Protein AF-A0A7R9BAQ5-F1 (afdb_monomer_lite)

InterPro domains:
  IPR008429 Cleft lip and palate transmembrane 1 [PF05602] (7-119)

pLDDT: mean 72.92, std 12.41, range [42.47, 89.5]

Organism: Timema shepardi (NCBI:txid629360)

Secondary structure (DSSP, 8-state):
--------------GGGTTTPPPEEEEEEESS--SS--HHHHHS-TTEEEEEEE-EEEEPPPP----TT-----------TT---PPEEEE-S--------S-----GGGS-HHHHTTT-

Sequence (120 aa):
MFVFVSRNLDLALPVQTRQNGSLYLHLFLQSRRLPRWKFWELLHEPTTSYLRTRLTQFQVPLEPTFQLLGKETDDKVKSKGRHLTLPVTHIKSRLTFNVMTEDVELPQYHLPPELVRLIT

Foldseek 3Di:
DDDDDDDDDDDDDDPVCPAPHFDKDKDKDAPDDDPDDDPVRSVPDLRIDIDIDTFKDWDQPDDPPPPPVPDDDDDDDPDPPDPDSGTDIDGHNDDDDDDDPDDDDDPPVPDDPVCNVVND

Structure (mmCIF, N/CA/C/O backbone):
data_AF-A0A7R9BAQ5-F1
#
_entry.id   AF-A0A7R9BAQ5-F1
#
loop_
_atom_site.group_PDB
_atom_site.id
_atom_site.type_symbol
_atom_site.label_atom_id
_atom_site.label_alt_id
_atom_site.label_comp_id
_atom_site.label_asym_id
_atom_site.label_entity_id
_atom_site.label_seq_id
_atom_site.pdbx_PDB_ins_code
_atom_site.Cartn_x
_atom_site.Cartn_y
_atom_site.Cartn_z
_atom_site.occupancy
_atom_site.B_iso_or_equiv
_atom_site.auth_seq_id
_atom_site.auth_comp_id
_atom_site.auth_asym_id
_atom_site.auth_atom_id
_atom_site.pdbx_PDB_model_num
ATOM 1 N N . MET A 1 1 ? -4.626 0.688 -24.824 1.00 52.78 1 MET A N 1
ATOM 2 C CA . MET A 1 1 ? -5.972 0.137 -24.520 1.00 52.78 1 MET A CA 1
ATOM 3 C C . MET A 1 1 ? -6.040 -0.109 -23.017 1.00 52.78 1 MET A C 1
ATOM 5 O O . MET A 1 1 ? -5.128 -0.740 -22.508 1.00 52.78 1 MET A O 1
ATOM 9 N N . PHE A 1 2 ? -7.036 0.417 -22.293 1.00 57.50 2 PHE A N 1
ATOM 10 C CA . PHE A 1 2 ? -7.130 0.228 -20.835 1.00 57.50 2 PHE A CA 1
ATOM 11 C C . PHE A 1 2 ? -7.935 -1.031 -20.507 1.00 57.50 2 PHE A C 1
ATOM 13 O O . PHE A 1 2 ? -9.067 -1.177 -20.967 1.00 57.50 2 PHE A O 1
ATOM 20 N N . VAL A 1 3 ? -7.355 -1.936 -19.718 1.00 67.44 3 VAL A N 1
ATOM 21 C CA . VAL A 1 3 ? -8.018 -3.164 -19.262 1.00 67.44 3 VAL A CA 1
ATOM 22 C C . VAL A 1 3 ? -8.415 -2.991 -17.800 1.00 67.44 3 VAL A C 1
ATOM 24 O O . VAL A 1 3 ? -7.567 -2.740 -16.947 1.00 67.44 3 VAL A O 1
ATOM 27 N N . PHE A 1 4 ? -9.706 -3.137 -17.504 1.00 70.81 4 PHE A N 1
ATOM 28 C CA . PHE A 1 4 ? -10.228 -3.081 -16.139 1.00 70.81 4 PHE A CA 1
ATOM 29 C C . PHE A 1 4 ? -10.371 -4.497 -15.582 1.00 70.81 4 PHE A C 1
ATOM 31 O O . PHE A 1 4 ? -11.123 -5.309 -16.119 1.00 70.81 4 PHE A O 1
ATOM 38 N N . VAL A 1 5 ? -9.662 -4.790 -14.492 1.00 75.69 5 VAL A N 1
ATOM 39 C CA . VAL A 1 5 ? -9.736 -6.082 -13.797 1.00 75.69 5 VAL A CA 1
ATOM 40 C C . VAL A 1 5 ? -10.189 -5.848 -12.361 1.00 75.69 5 VAL A C 1
ATOM 42 O O . VAL A 1 5 ? -9.538 -5.125 -11.612 1.00 75.69 5 VAL A O 1
ATOM 45 N N . SER A 1 6 ? -11.295 -6.479 -11.961 1.00 83.25 6 SER A N 1
ATOM 46 C CA . SER A 1 6 ? -11.801 -6.450 -10.584 1.00 83.25 6 SER A CA 1
ATOM 47 C C . SER A 1 6 ? -11.592 -7.796 -9.894 1.00 83.25 6 SER A C 1
ATOM 49 O O . SER A 1 6 ? -11.959 -8.841 -10.437 1.00 83.25 6 SER A O 1
ATOM 51 N N . ARG A 1 7 ? -11.045 -7.779 -8.676 1.00 83.38 7 ARG A N 1
ATOM 52 C CA . ARG A 1 7 ? -10.900 -8.962 -7.819 1.00 83.38 7 ARG A CA 1
ATOM 53 C C . ARG A 1 7 ? -11.399 -8.640 -6.417 1.00 83.38 7 ARG A C 1
ATOM 55 O O . ARG A 1 7 ? -11.077 -7.586 -5.879 1.00 83.38 7 ARG A O 1
ATOM 62 N N . ASN A 1 8 ? -12.163 -9.565 -5.845 1.00 87.81 8 ASN A N 1
ATOM 63 C CA . ASN A 1 8 ? -12.558 -9.519 -4.443 1.00 87.81 8 ASN A CA 1
ATOM 64 C C . ASN A 1 8 ? -11.529 -10.288 -3.614 1.00 87.81 8 ASN A C 1
ATOM 66 O O . ASN A 1 8 ? -11.013 -11.311 -4.068 1.00 87.81 8 ASN A O 1
ATOM 70 N N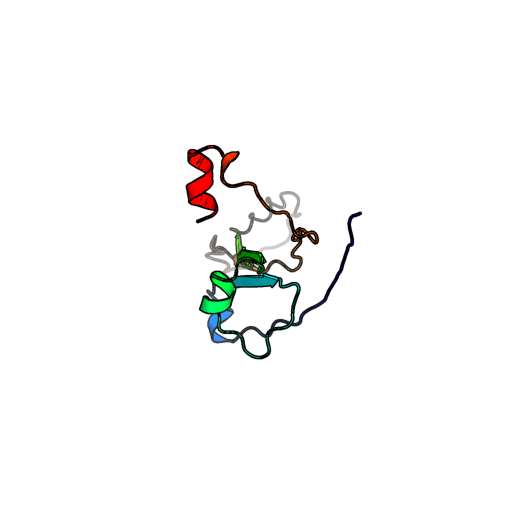 . LEU A 1 9 ? -11.226 -9.783 -2.422 1.00 82.38 9 LEU A N 1
ATOM 71 C CA . LEU A 1 9 ? -10.285 -10.404 -1.503 1.00 82.38 9 LEU A CA 1
ATOM 72 C C . LEU A 1 9 ? -10.832 -10.302 -0.083 1.00 82.38 9 LEU A C 1
ATOM 74 O O . LEU A 1 9 ? -11.168 -9.210 0.376 1.00 82.38 9 LEU A O 1
ATOM 78 N N . ASP A 1 10 ? -10.890 -11.438 0.600 1.00 85.69 10 ASP A N 1
ATOM 79 C CA . ASP A 1 10 ? -11.341 -11.504 1.983 1.00 85.69 10 ASP A CA 1
ATOM 80 C C . ASP A 1 10 ? -10.157 -11.251 2.919 1.00 85.69 10 ASP A C 1
ATOM 82 O O . ASP A 1 10 ? -9.158 -11.974 2.913 1.00 85.69 10 ASP A O 1
ATOM 86 N N . LEU A 1 11 ? -10.255 -10.192 3.724 1.00 77.31 11 LEU A N 1
ATOM 87 C CA . LEU A 1 11 ? -9.225 -9.802 4.686 1.00 77.31 11 LEU A CA 1
ATOM 88 C C . LEU A 1 11 ? -9.633 -10.228 6.097 1.00 77.31 11 LEU A C 1
ATOM 90 O O . LEU A 1 11 ? -10.469 -9.592 6.740 1.00 77.31 11 LEU A O 1
ATOM 94 N N . ALA A 1 12 ? -8.999 -11.280 6.613 1.00 83.31 12 ALA A N 1
ATOM 95 C CA . ALA A 1 12 ? -9.130 -11.663 8.013 1.00 83.31 12 ALA A CA 1
ATOM 96 C C . ALA A 1 12 ? -8.227 -10.777 8.886 1.00 83.31 12 ALA A C 1
ATOM 98 O O . ALA A 1 12 ? -7.006 -10.921 8.889 1.00 83.31 12 ALA A O 1
ATOM 99 N N . LEU A 1 13 ? -8.825 -9.848 9.636 1.00 78.69 13 LEU A N 1
ATOM 100 C CA . LEU A 1 13 ? -8.080 -8.981 10.552 1.00 78.69 13 LEU A CA 1
ATOM 101 C C . LEU A 1 13 ? -7.863 -9.665 11.912 1.00 78.69 13 LEU A C 1
ATOM 103 O O . LEU A 1 13 ? -8.862 -10.020 12.562 1.00 78.69 13 LEU A O 1
ATOM 107 N N . PRO A 1 14 ? -6.601 -9.791 12.375 1.00 80.56 14 PRO A N 1
ATOM 108 C CA . PRO A 1 14 ? -6.283 -10.269 13.716 1.00 80.56 14 PRO A CA 1
ATOM 109 C C . PRO A 1 14 ? -6.988 -9.441 14.786 1.00 80.56 14 PRO A C 1
ATOM 111 O O . PRO A 1 14 ? -7.090 -8.221 14.678 1.00 80.56 14 PRO A O 1
ATOM 114 N N . VAL A 1 15 ? -7.431 -10.091 15.864 1.00 79.62 15 VAL A N 1
ATOM 115 C CA . VAL A 1 15 ? -8.145 -9.420 16.966 1.00 79.62 15 VAL A CA 1
ATOM 116 C C . VAL A 1 15 ? -7.321 -8.265 17.550 1.00 79.62 15 VAL A C 1
ATOM 118 O O . VAL A 1 15 ? -7.873 -7.212 17.856 1.00 79.62 15 VAL A O 1
ATOM 121 N N . GLN A 1 16 ? -5.996 -8.425 17.604 1.00 74.38 16 GLN A N 1
ATOM 122 C CA . GLN A 1 16 ? -5.052 -7.437 18.137 1.00 74.38 16 GLN A CA 1
ATOM 123 C C . GLN A 1 16 ? -5.009 -6.130 17.326 1.00 74.38 16 GLN A C 1
ATOM 125 O O . GLN A 1 16 ? -4.754 -5.072 17.893 1.00 74.38 16 GLN A O 1
ATOM 130 N N . THR A 1 17 ? -5.264 -6.171 16.012 1.00 70.88 17 THR A N 1
ATOM 131 C CA . THR A 1 17 ? -5.154 -4.990 15.133 1.00 70.88 17 THR A CA 1
ATOM 132 C C . THR A 1 17 ? -6.494 -4.298 14.874 1.00 70.88 17 THR A C 1
ATOM 134 O O . THR A 1 17 ? -6.517 -3.230 14.262 1.00 70.88 17 THR A O 1
ATOM 137 N N . ARG A 1 18 ? -7.611 -4.846 15.385 1.00 71.31 18 ARG A N 1
ATOM 138 C CA . ARG A 1 18 ? -8.974 -4.326 15.152 1.00 71.31 18 ARG A CA 1
ATOM 139 C C . ARG A 1 18 ? -9.265 -2.970 15.799 1.00 71.31 18 ARG A C 1
ATOM 141 O O . ARG A 1 18 ? -10.144 -2.272 15.311 1.00 71.31 18 ARG A O 1
ATOM 148 N N . GLN A 1 19 ? -8.572 -2.598 16.877 1.00 67.00 19 GLN A N 1
ATOM 149 C CA . GLN A 1 19 ? -8.941 -1.428 17.693 1.00 67.00 19 GLN A CA 1
ATOM 150 C C . GLN A 1 19 ? -7.934 -0.269 17.680 1.00 67.00 19 GLN A C 1
ATOM 152 O O . GLN A 1 19 ? -8.203 0.753 18.299 1.00 67.00 19 GLN A O 1
ATOM 157 N N . ASN A 1 20 ? -6.794 -0.382 16.986 1.00 63.56 20 ASN A N 1
ATOM 158 C CA . ASN A 1 20 ? -5.863 0.750 16.836 1.00 63.56 20 ASN A CA 1
ATOM 159 C C . ASN A 1 20 ? -4.805 0.562 15.729 1.00 63.56 20 ASN A C 1
ATOM 161 O O . ASN A 1 20 ? -3.733 1.163 15.760 1.00 63.56 20 ASN A O 1
ATOM 165 N N . GLY A 1 21 ? -5.061 -0.323 14.764 1.00 70.62 21 GLY A N 1
ATOM 166 C CA . GLY A 1 21 ? -4.087 -0.659 13.731 1.00 70.62 21 GLY A CA 1
ATOM 167 C C . GLY A 1 21 ? -4.191 0.275 12.534 1.00 70.62 21 GLY A C 1
ATOM 168 O O . GLY A 1 21 ? -5.211 0.291 11.852 1.00 70.62 21 GLY A O 1
ATOM 169 N N . SER A 1 22 ? -3.131 1.020 12.222 1.00 80.50 22 SER A N 1
ATOM 170 C CA . SER A 1 22 ? -2.970 1.582 10.881 1.00 80.50 22 SER A CA 1
ATOM 171 C C . SER A 1 22 ? -2.657 0.450 9.902 1.00 80.50 22 SER A C 1
ATOM 173 O O . SER A 1 22 ? -1.654 -0.242 10.077 1.00 80.50 22 SER A O 1
ATOM 175 N N . LEU A 1 23 ? -3.489 0.264 8.879 1.00 85.50 23 LEU A N 1
ATOM 176 C CA . LEU A 1 23 ? -3.331 -0.807 7.897 1.00 85.50 23 LEU A CA 1
ATOM 177 C C . LEU A 1 23 ? -2.774 -0.236 6.595 1.00 85.50 23 LEU A C 1
ATOM 179 O O . LEU A 1 23 ? -3.276 0.767 6.072 1.00 85.50 23 LEU A O 1
ATOM 183 N N . TYR A 1 24 ? -1.772 -0.918 6.054 1.00 87.38 24 TYR A N 1
ATOM 184 C CA . TYR A 1 24 ? -1.184 -0.624 4.755 1.00 87.38 24 TYR A CA 1
ATOM 185 C C . TYR A 1 24 ? -1.301 -1.845 3.856 1.00 87.38 24 TYR A C 1
ATOM 187 O O . TYR A 1 24 ? -1.104 -2.975 4.299 1.00 87.38 24 TYR A O 1
ATOM 195 N N . LEU A 1 25 ? -1.611 -1.600 2.589 1.00 86.56 25 LEU A N 1
ATOM 196 C CA . LEU A 1 25 ? -1.506 -2.591 1.537 1.00 86.56 25 LEU A CA 1
ATOM 197 C C . LEU A 1 25 ? -0.194 -2.375 0.794 1.00 86.56 25 LEU A C 1
ATOM 199 O O . LEU A 1 25 ? 0.090 -1.266 0.334 1.00 86.56 25 LEU A O 1
ATOM 203 N N . HIS A 1 26 ? 0.557 -3.460 0.661 1.00 88.69 26 HIS A N 1
ATOM 204 C CA . HIS A 1 26 ? 1.712 -3.563 -0.212 1.00 88.69 26 HIS A CA 1
ATOM 205 C C . HIS A 1 26 ? 1.308 -4.415 -1.410 1.00 88.69 26 HIS A C 1
ATOM 207 O O . HIS A 1 26 ? 0.962 -5.584 -1.248 1.00 88.69 26 HIS A O 1
ATOM 213 N N . LEU A 1 27 ? 1.311 -3.813 -2.592 1.00 87.00 27 LEU A N 1
ATOM 214 C CA . LEU A 1 27 ? 0.997 -4.475 -3.847 1.00 87.00 27 LEU A CA 1
ATOM 215 C C . LEU A 1 27 ? 2.270 -4.547 -4.684 1.00 87.00 27 LEU A C 1
ATOM 217 O O . LEU A 1 27 ? 2.894 -3.522 -4.950 1.00 87.00 27 LEU A O 1
ATOM 221 N N . PHE A 1 28 ? 2.616 -5.759 -5.103 1.00 87.00 28 PHE A N 1
ATOM 222 C CA . PHE A 1 28 ? 3.674 -6.018 -6.068 1.00 87.00 28 PHE A CA 1
ATOM 223 C C . PHE A 1 28 ? 3.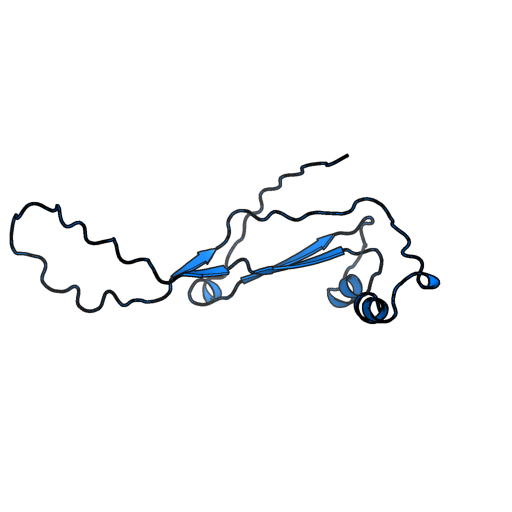031 -6.563 -7.330 1.00 87.00 28 PHE A C 1
ATOM 225 O O . PHE A 1 28 ? 2.220 -7.492 -7.265 1.00 87.00 28 PHE A O 1
ATOM 232 N N . LEU A 1 29 ? 3.382 -5.974 -8.462 1.00 83.69 29 LEU A N 1
ATOM 233 C CA . LEU A 1 29 ? 2.921 -6.416 -9.760 1.00 83.69 29 LEU A CA 1
ATOM 234 C C . LEU A 1 29 ? 4.119 -6.776 -10.622 1.00 83.69 29 LEU A C 1
ATOM 236 O O . LEU A 1 29 ? 5.034 -5.972 -10.777 1.00 83.69 29 LEU A O 1
ATOM 240 N N . GLN A 1 30 ? 4.092 -7.977 -11.182 1.00 79.81 30 GLN A N 1
ATOM 241 C CA . GLN A 1 30 ? 5.210 -8.517 -11.933 1.00 79.81 30 GLN A CA 1
ATOM 242 C C . GLN A 1 30 ? 4.708 -9.266 -13.161 1.00 79.81 30 GLN A C 1
ATOM 244 O O . GLN A 1 30 ? 3.729 -10.011 -13.088 1.00 79.81 30 GLN A O 1
ATOM 249 N N . SER A 1 31 ? 5.398 -9.072 -14.284 1.00 74.81 31 SER A N 1
ATOM 250 C CA . SER A 1 31 ? 5.069 -9.723 -15.559 1.00 74.81 31 SER A CA 1
ATOM 251 C C . SER A 1 31 ? 5.328 -11.239 -15.523 1.00 74.81 31 SER A C 1
ATOM 253 O O . SER A 1 31 ? 4.613 -12.026 -16.143 1.00 74.81 31 SER A O 1
ATOM 255 N N . ARG A 1 32 ? 6.323 -11.680 -14.740 1.00 76.31 32 ARG A N 1
ATOM 256 C CA . ARG A 1 32 ? 6.727 -13.088 -14.616 1.00 76.31 32 ARG A CA 1
ATOM 257 C C . ARG A 1 32 ? 6.511 -13.603 -13.200 1.00 76.31 32 ARG A C 1
ATOM 259 O O . ARG A 1 32 ? 6.734 -12.902 -12.221 1.00 76.31 32 ARG A O 1
ATOM 266 N N . ARG A 1 33 ? 6.099 -14.865 -13.084 1.00 74.75 33 ARG A N 1
ATOM 267 C CA . ARG A 1 33 ? 5.921 -15.522 -11.787 1.00 74.75 33 ARG A CA 1
ATOM 268 C C . ARG A 1 33 ? 7.272 -16.006 -11.264 1.00 74.75 33 ARG A C 1
ATOM 270 O O . ARG A 1 33 ? 7.833 -16.951 -11.815 1.00 74.75 33 ARG A O 1
ATOM 277 N N . LEU A 1 34 ? 7.766 -15.405 -10.184 1.00 75.88 34 LEU A N 1
ATOM 278 C CA . LEU A 1 34 ? 8.965 -15.894 -9.504 1.00 75.88 34 LEU A CA 1
ATOM 279 C C . LEU A 1 34 ? 8.658 -17.161 -8.682 1.00 75.88 34 LEU A C 1
ATOM 281 O O . LEU A 1 34 ? 7.648 -17.204 -7.972 1.00 75.88 34 LEU A O 1
ATOM 285 N N . PRO A 1 35 ? 9.519 -18.195 -8.735 1.00 73.00 35 PRO A N 1
ATOM 286 C CA . PRO A 1 35 ? 9.319 -19.440 -7.989 1.00 73.00 35 PRO A CA 1
ATOM 287 C C . PRO A 1 35 ? 9.462 -19.247 -6.471 1.00 73.00 35 PRO A C 1
ATOM 289 O O . PRO A 1 35 ? 8.822 -19.950 -5.690 1.00 73.00 35 PRO A O 1
ATOM 292 N N . ARG A 1 36 ? 10.285 -18.284 -6.047 1.00 75.44 36 ARG A N 1
ATOM 293 C CA . ARG A 1 36 ? 10.439 -17.827 -4.662 1.00 75.44 36 ARG A CA 1
ATOM 294 C C . ARG A 1 36 ? 10.642 -16.322 -4.685 1.00 75.44 36 ARG A C 1
ATOM 296 O O . ARG A 1 36 ? 11.367 -15.826 -5.538 1.00 75.44 36 ARG A O 1
ATOM 303 N N . TRP A 1 37 ? 10.004 -15.623 -3.758 1.00 76.50 37 TRP A N 1
ATOM 304 C CA . TRP A 1 37 ? 10.097 -14.175 -3.651 1.00 76.50 37 TRP A CA 1
ATOM 305 C C . TRP A 1 37 ? 10.306 -13.785 -2.193 1.00 76.50 37 TRP A C 1
ATOM 307 O O . TRP A 1 37 ? 9.581 -14.239 -1.303 1.00 76.50 37 TRP A O 1
ATOM 317 N N . LYS A 1 38 ? 11.313 -12.946 -1.945 1.00 84.38 38 LYS A N 1
ATOM 318 C CA . LYS A 1 38 ? 11.439 -12.197 -0.694 1.00 84.38 38 LYS A CA 1
ATOM 319 C C . LYS A 1 38 ? 11.011 -10.758 -0.938 1.00 84.38 38 LYS A C 1
ATOM 321 O O . LYS A 1 38 ? 11.235 -10.213 -2.012 1.00 84.38 38 LYS A O 1
ATOM 326 N N . PHE A 1 39 ? 10.444 -10.129 0.087 1.00 83.69 39 PHE A N 1
ATOM 327 C CA . PHE A 1 39 ? 9.955 -8.751 0.005 1.00 83.69 39 PHE A CA 1
ATOM 328 C C . PHE A 1 39 ? 11.020 -7.773 -0.520 1.00 83.69 39 PHE A C 1
ATOM 330 O O . PHE A 1 39 ? 10.743 -6.984 -1.414 1.00 83.69 39 PHE A O 1
ATOM 337 N N . TRP A 1 40 ? 12.247 -7.860 0.001 1.00 83.75 40 TRP A N 1
ATOM 338 C CA . TRP A 1 40 ? 13.352 -6.991 -0.414 1.00 83.75 40 TRP A CA 1
ATOM 339 C C . TRP A 1 40 ? 13.817 -7.253 -1.846 1.00 83.75 40 TRP A C 1
ATOM 341 O O . TRP A 1 40 ? 14.141 -6.314 -2.558 1.00 83.75 40 TRP A O 1
ATOM 351 N N . GLU A 1 41 ? 13.808 -8.511 -2.288 1.00 84.06 41 GLU A N 1
ATOM 352 C CA . GLU A 1 41 ? 14.213 -8.880 -3.650 1.00 84.06 41 GLU A CA 1
ATOM 353 C C . GLU A 1 41 ? 13.221 -8.319 -4.680 1.00 84.06 41 GLU A C 1
ATOM 355 O O . GLU A 1 41 ? 13.642 -7.757 -5.684 1.00 84.06 41 GLU A O 1
ATOM 360 N N . LEU A 1 42 ? 11.916 -8.366 -4.382 1.00 82.75 42 LEU A N 1
ATOM 361 C CA . LEU A 1 42 ? 10.876 -7.768 -5.229 1.00 82.75 42 LEU A CA 1
ATOM 362 C C . LEU A 1 42 ? 10.965 -6.243 -5.311 1.00 82.75 42 LEU A C 1
ATOM 364 O O . LEU A 1 42 ? 10.573 -5.663 -6.316 1.00 82.75 42 LEU A O 1
ATOM 368 N N . LEU A 1 43 ? 11.444 -5.589 -4.250 1.00 81.69 43 LEU A N 1
ATOM 369 C CA . LEU A 1 43 ? 11.553 -4.132 -4.211 1.00 81.69 43 LEU A CA 1
ATOM 370 C C . LEU A 1 43 ? 12.682 -3.610 -5.114 1.00 81.69 43 LEU A C 1
ATOM 372 O O . LEU A 1 43 ? 12.600 -2.487 -5.595 1.00 81.69 43 LEU A O 1
ATOM 376 N N . HIS A 1 44 ? 13.726 -4.416 -5.320 1.00 77.94 44 HIS A N 1
ATOM 377 C CA . HIS A 1 44 ? 14.898 -4.063 -6.126 1.00 77.94 44 HIS A CA 1
ATOM 378 C C . HIS A 1 44 ? 14.838 -4.601 -7.559 1.00 77.94 44 HIS A C 1
ATOM 380 O O . HIS A 1 44 ? 15.750 -4.354 -8.346 1.00 77.94 44 HIS A O 1
ATOM 386 N N . GLU A 1 45 ? 13.799 -5.356 -7.911 1.00 78.44 45 GLU A N 1
ATOM 387 C CA . GLU A 1 45 ? 13.668 -5.896 -9.254 1.00 78.44 45 GLU A CA 1
ATOM 388 C C . GLU A 1 45 ? 13.128 -4.823 -10.216 1.00 78.44 45 GLU A C 1
ATOM 390 O O . GLU A 1 45 ? 12.032 -4.303 -9.996 1.00 78.44 45 GLU A O 1
ATOM 395 N N . PRO A 1 46 ? 13.837 -4.517 -11.318 1.00 74.62 46 PRO A N 1
ATOM 396 C CA . PRO A 1 46 ? 13.461 -3.428 -12.224 1.00 74.62 46 PRO A CA 1
ATOM 397 C C . PRO A 1 46 ? 12.134 -3.677 -12.953 1.00 74.62 46 PRO A C 1
ATOM 399 O O . PRO A 1 46 ? 11.472 -2.739 -13.384 1.00 74.62 46 PRO A O 1
ATOM 402 N N . THR A 1 47 ? 11.724 -4.938 -13.083 1.00 75.25 47 THR A N 1
ATOM 403 C CA . THR A 1 47 ? 10.485 -5.355 -13.755 1.00 75.25 47 THR A CA 1
ATOM 404 C C . THR A 1 47 ? 9.287 -5.467 -12.813 1.00 75.25 47 THR A C 1
ATOM 406 O O . THR A 1 47 ? 8.207 -5.888 -13.240 1.00 75.25 47 THR A O 1
ATOM 409 N N . THR A 1 48 ? 9.455 -5.114 -11.536 1.00 79.69 48 THR A N 1
ATOM 410 C CA . THR A 1 48 ? 8.397 -5.201 -10.530 1.00 79.69 48 THR A CA 1
ATOM 411 C C . THR A 1 48 ? 7.876 -3.811 -10.186 1.00 79.69 48 THR A C 1
ATOM 413 O O . THR A 1 48 ? 8.589 -2.942 -9.694 1.00 79.69 48 THR A O 1
ATOM 416 N N . SER A 1 49 ? 6.581 -3.599 -10.415 1.00 81.88 49 SER A N 1
ATOM 417 C CA . SER A 1 49 ? 5.887 -2.382 -9.994 1.00 81.88 49 SER A CA 1
ATOM 418 C C . SER A 1 49 ? 5.432 -2.521 -8.545 1.00 81.88 49 SER A C 1
ATOM 420 O O . SER A 1 49 ? 4.705 -3.459 -8.204 1.00 81.88 49 SER A O 1
ATOM 422 N N . TYR A 1 50 ? 5.815 -1.573 -7.692 1.00 85.75 50 TYR A N 1
ATOM 423 C CA . TYR A 1 50 ? 5.464 -1.573 -6.274 1.00 85.75 50 TYR A CA 1
ATOM 424 C C . TYR A 1 50 ? 4.558 -0.397 -5.907 1.00 85.75 50 TYR A C 1
ATOM 426 O O . TYR A 1 50 ? 4.848 0.760 -6.207 1.00 85.75 50 TYR A O 1
ATOM 434 N N . LEU A 1 51 ? 3.473 -0.693 -5.190 1.00 87.12 51 LEU A N 1
ATOM 435 C CA . LEU A 1 51 ? 2.566 0.303 -4.635 1.00 87.12 51 LEU A CA 1
ATOM 436 C C . LEU A 1 51 ? 2.342 0.046 -3.146 1.00 87.12 51 LEU A C 1
ATOM 438 O O . LEU A 1 51 ? 1.892 -1.025 -2.736 1.00 87.12 51 LEU A O 1
ATOM 442 N N . ARG A 1 52 ? 2.567 1.084 -2.336 1.00 89.50 52 ARG A N 1
ATOM 443 C CA . ARG A 1 52 ? 2.169 1.118 -0.926 1.00 89.50 52 ARG A CA 1
ATOM 444 C C . ARG A 1 52 ? 1.027 2.101 -0.736 1.00 89.50 52 ARG A C 1
ATOM 446 O O . ARG A 1 52 ? 1.198 3.294 -0.967 1.00 89.50 52 ARG A O 1
ATOM 453 N N . THR A 1 53 ? -0.111 1.624 -0.243 1.00 88.62 53 THR A N 1
ATOM 454 C CA . THR A 1 53 ? -1.278 2.477 0.014 1.00 88.62 53 THR A CA 1
ATOM 455 C C . THR A 1 53 ? -1.860 2.248 1.401 1.00 88.62 53 THR A C 1
ATOM 457 O O . THR A 1 53 ? -1.861 1.134 1.924 1.00 88.62 53 THR A O 1
ATOM 460 N N . ARG A 1 54 ? -2.346 3.322 2.028 1.00 89.31 54 ARG A N 1
ATOM 461 C CA . ARG A 1 54 ? -2.980 3.258 3.346 1.00 89.31 54 ARG A CA 1
ATOM 462 C C . ARG A 1 54 ? -4.432 2.819 3.186 1.00 89.31 54 ARG A C 1
ATOM 464 O O . ARG A 1 54 ? -5.215 3.490 2.511 1.00 89.31 54 ARG A O 1
ATOM 471 N N . LEU A 1 55 ? -4.791 1.720 3.842 1.00 86.88 55 LEU A N 1
ATOM 472 C CA . LEU A 1 55 ? -6.158 1.202 3.852 1.00 86.88 55 LEU A CA 1
ATOM 473 C C . LEU A 1 55 ? -7.006 1.824 4.962 1.00 86.88 55 LEU A C 1
ATOM 475 O O . LEU A 1 55 ? -8.220 1.905 4.818 1.00 86.88 55 LEU A O 1
ATOM 479 N N . THR A 1 56 ? -6.389 2.289 6.048 1.00 86.44 56 THR A N 1
ATOM 480 C CA . THR A 1 56 ? -7.105 2.920 7.168 1.00 86.44 56 THR A CA 1
ATOM 481 C C . THR A 1 56 ? -7.154 4.435 7.047 1.00 86.44 56 THR A C 1
ATOM 483 O O . THR A 1 56 ? -6.115 5.073 6.858 1.00 86.44 56 THR A O 1
ATOM 486 N N . GLN A 1 57 ? -8.327 5.016 7.261 1.00 83.06 57 GLN A N 1
ATOM 487 C CA . GLN A 1 57 ? -8.532 6.452 7.408 1.00 83.06 57 GLN A CA 1
ATOM 488 C C . GLN A 1 57 ? -9.115 6.737 8.792 1.00 83.06 57 GLN A C 1
ATOM 490 O O . GLN A 1 57 ? -10.080 6.101 9.207 1.00 83.06 57 GLN A O 1
ATOM 495 N N . PHE A 1 58 ? -8.509 7.685 9.505 1.00 78.38 58 PHE A N 1
ATOM 496 C CA . PHE A 1 58 ? -9.031 8.181 10.774 1.00 78.38 58 PHE A CA 1
ATOM 497 C C . PHE A 1 58 ? -9.925 9.370 10.467 1.00 78.38 58 PHE A C 1
ATOM 499 O O . PHE A 1 58 ? -9.466 10.337 9.854 1.00 78.38 58 PHE A O 1
ATOM 506 N N . GLN A 1 59 ? -11.187 9.286 10.860 1.00 73.50 59 GLN A N 1
ATOM 507 C CA . GLN A 1 59 ? -12.133 10.374 10.686 1.00 73.50 59 GLN A CA 1
ATOM 508 C C . GLN A 1 59 ? -12.753 10.694 12.040 1.00 73.50 59 GLN A C 1
ATOM 510 O O . GLN A 1 59 ? -13.236 9.807 12.743 1.00 73.50 59 GLN A O 1
ATOM 515 N N . VAL A 1 60 ? -12.706 11.972 12.416 1.00 72.12 60 VAL A N 1
ATOM 516 C CA . VAL A 1 60 ? -13.526 12.465 13.520 1.00 72.12 60 VAL A CA 1
ATOM 517 C C . VAL A 1 60 ? -14.967 12.396 13.026 1.00 72.12 60 VAL A C 1
ATOM 519 O O . VAL A 1 60 ? -15.242 12.943 11.951 1.00 72.12 60 VAL A O 1
ATOM 522 N N . PRO A 1 61 ? -15.869 11.694 13.732 1.00 66.62 61 PRO A N 1
ATOM 523 C CA . PRO A 1 61 ? -17.272 11.678 13.360 1.00 66.62 61 PRO A CA 1
ATOM 524 C C . PRO A 1 61 ? -17.743 13.124 13.226 1.00 66.62 61 PRO A C 1
ATOM 526 O O . PRO A 1 61 ? -17.564 13.907 14.160 1.00 66.62 61 PRO A O 1
ATOM 529 N N . LEU A 1 62 ? -18.301 13.498 12.068 1.00 66.50 62 LEU A N 1
ATOM 530 C CA . LEU A 1 62 ? -19.067 14.736 12.032 1.00 66.50 62 LEU A CA 1
ATOM 531 C C . LEU A 1 62 ? -20.197 14.531 13.029 1.00 66.50 62 LEU A C 1
ATOM 533 O O . LEU A 1 62 ? -20.929 13.542 12.927 1.00 66.50 62 LEU A O 1
ATOM 537 N N . GLU A 1 63 ? -20.294 15.425 14.011 1.00 63.41 63 GLU A N 1
ATOM 538 C CA . GLU A 1 63 ? -21.449 15.421 14.893 1.00 63.41 63 GLU A CA 1
ATOM 539 C C . GLU A 1 63 ? -22.705 15.400 14.017 1.00 63.41 63 GLU A C 1
ATOM 541 O O . GLU A 1 63 ? -22.710 16.065 12.970 1.00 63.41 63 GLU A O 1
ATOM 546 N N . PRO A 1 64 ? -23.740 14.615 14.377 1.00 59.91 64 PRO A N 1
ATOM 547 C CA . PRO A 1 64 ? -25.012 14.700 13.684 1.00 59.91 64 PRO A CA 1
ATOM 548 C C . PRO A 1 64 ? -25.401 16.168 13.744 1.00 59.91 64 PRO A C 1
ATOM 550 O O . PRO A 1 64 ? -25.649 16.693 14.827 1.00 59.91 64 PRO A O 1
ATOM 553 N N . THR A 1 65 ? -25.335 16.849 12.600 1.00 56.28 65 THR A N 1
ATOM 554 C CA . THR A 1 65 ? -25.686 18.258 12.486 1.00 56.28 65 THR A CA 1
ATOM 555 C C . THR A 1 65 ? -27.035 18.382 13.157 1.00 56.28 65 THR A C 1
ATOM 557 O O . THR A 1 65 ? -27.961 17.696 12.725 1.00 56.28 65 THR A O 1
ATOM 560 N N . PHE A 1 66 ? -27.068 19.096 14.288 1.00 57.84 66 PHE A N 1
ATOM 561 C CA . PHE A 1 66 ? -28.172 19.110 15.238 1.00 57.84 66 PHE A CA 1
ATOM 562 C C . PHE A 1 66 ? -29.499 18.903 14.506 1.00 57.84 66 PHE A C 1
ATOM 564 O O . PHE A 1 66 ? -29.870 19.714 13.656 1.00 57.84 66 PHE A O 1
ATOM 571 N N . GLN A 1 67 ? -30.196 17.797 14.774 1.00 56.03 67 GLN A N 1
ATOM 572 C CA . GLN A 1 67 ? -31.576 17.636 14.324 1.00 56.03 67 GLN A CA 1
ATOM 573 C C . GLN A 1 67 ? -32.422 18.636 15.119 1.00 56.03 67 GLN A C 1
ATOM 575 O O . GLN A 1 67 ? -33.087 18.286 16.087 1.00 56.03 67 GLN A O 1
ATOM 580 N N . LEU A 1 68 ? -32.374 19.907 14.711 1.00 59.94 68 LEU A N 1
ATOM 581 C CA . LEU A 1 68 ? -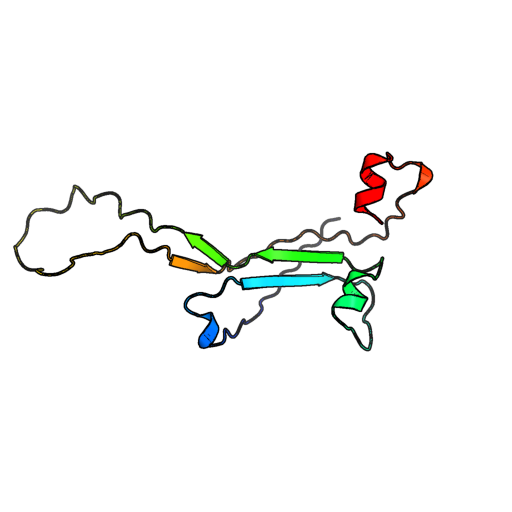33.087 21.038 15.316 1.00 59.94 68 LEU A CA 1
ATOM 582 C C . LEU A 1 68 ? -34.611 20.959 15.100 1.00 59.94 68 LEU A C 1
ATOM 584 O O . LEU A 1 68 ? -35.340 21.858 15.494 1.00 59.94 68 LEU A O 1
ATOM 588 N N . LEU A 1 69 ? -35.093 19.889 14.460 1.00 62.75 69 LEU A N 1
ATOM 589 C CA . LEU A 1 69 ? -36.502 19.627 14.162 1.00 62.75 69 LEU A CA 1
ATOM 590 C C . LEU A 1 69 ? -37.007 18.346 14.853 1.00 62.75 69 LEU A C 1
ATOM 592 O O . LEU A 1 69 ? -37.931 17.694 14.369 1.00 62.75 69 LEU A O 1
ATOM 596 N N . GLY A 1 70 ? -36.397 17.957 15.975 1.00 51.09 70 GLY A N 1
ATOM 597 C CA . GLY A 1 70 ? -36.953 16.945 16.870 1.00 51.09 70 GLY A CA 1
ATOM 598 C C . GLY A 1 70 ? -38.016 17.577 17.762 1.00 51.09 70 GLY A C 1
ATOM 599 O O . GLY A 1 70 ? -37.680 18.329 18.670 1.00 51.09 70 GLY A O 1
ATOM 600 N N . LYS A 1 71 ? -39.292 17.303 17.474 1.00 49.97 71 LYS A N 1
ATOM 601 C CA . LYS A 1 71 ? -40.431 17.719 18.302 1.00 49.97 71 LYS A CA 1
ATOM 602 C C . LYS A 1 71 ? -40.211 17.329 19.765 1.00 49.97 71 LYS A C 1
ATOM 604 O O . LYS A 1 71 ? -39.816 16.203 20.056 1.00 49.97 71 LYS A O 1
ATOM 609 N N . GLU A 1 72 ? -40.516 18.276 20.645 1.00 55.00 72 GLU A N 1
ATOM 610 C CA . GLU A 1 72 ? -40.603 18.113 22.091 1.00 55.00 72 GLU A CA 1
ATOM 611 C C . GLU A 1 72 ? -41.504 16.925 22.443 1.00 55.00 72 GLU A C 1
ATOM 613 O O . GLU A 1 72 ? -42.724 17.023 22.345 1.00 55.00 72 GLU A O 1
ATOM 618 N N . THR A 1 73 ? -40.917 15.811 22.875 1.00 50.38 73 THR A N 1
ATOM 619 C CA . THR A 1 73 ? -41.598 14.872 23.768 1.00 50.38 73 THR A CA 1
ATOM 620 C C . THR A 1 73 ? -40.585 14.200 24.685 1.00 50.38 73 THR A C 1
ATOM 622 O O . THR A 1 73 ? -39.763 13.399 24.245 1.00 50.38 73 THR A O 1
ATOM 625 N N . ASP A 1 74 ? -40.747 14.535 25.959 1.00 42.47 74 ASP A N 1
ATOM 626 C CA . ASP A 1 74 ? -40.429 13.783 27.167 1.00 42.47 74 ASP A CA 1
ATOM 627 C C . ASP A 1 74 ? -38.973 13.535 27.588 1.00 42.47 74 ASP A C 1
ATOM 629 O O . ASP A 1 74 ? -38.202 12.743 27.039 1.00 42.47 74 ASP A O 1
ATOM 633 N N . ASP A 1 75 ? -38.685 14.156 28.730 1.00 50.00 75 ASP A N 1
ATOM 634 C CA . ASP A 1 75 ? -37.692 13.794 29.723 1.00 50.00 75 ASP A CA 1
ATOM 635 C C . ASP A 1 75 ? -37.639 12.280 29.978 1.00 50.00 75 ASP A C 1
ATOM 637 O O . ASP A 1 75 ? -38.524 11.728 30.632 1.00 50.00 75 ASP A O 1
ATOM 641 N N . LYS A 1 76 ? -36.565 11.615 29.521 1.00 47.72 76 LYS A N 1
ATOM 642 C CA . LYS A 1 76 ? -35.897 10.455 30.167 1.00 47.72 76 LYS A CA 1
ATOM 643 C C . LYS A 1 76 ? -34.846 9.823 29.244 1.00 47.72 76 LYS A C 1
ATOM 645 O O . LYS A 1 76 ? -35.028 8.714 28.766 1.00 47.72 76 LYS A O 1
ATOM 650 N N . VAL A 1 77 ? -33.673 10.444 29.112 1.00 49.03 77 VAL A N 1
ATOM 651 C CA . VAL A 1 77 ? -32.406 9.683 29.057 1.00 49.03 77 VAL A CA 1
ATOM 652 C C . VAL A 1 77 ? -31.327 10.487 29.781 1.00 49.03 77 VAL A C 1
ATOM 654 O O . VAL A 1 77 ? -30.543 11.229 29.194 1.00 49.03 77 VAL A O 1
ATOM 657 N N . LYS A 1 78 ? -31.294 10.334 31.107 1.00 46.88 78 LYS A N 1
ATOM 658 C CA . LYS A 1 78 ? -30.097 10.620 31.899 1.00 46.88 78 LYS A CA 1
ATOM 659 C C . LYS A 1 78 ? -28.946 9.737 31.383 1.00 46.88 78 LYS A C 1
ATOM 661 O O . LYS A 1 78 ? -29.171 8.606 30.970 1.00 46.88 78 LYS A O 1
ATOM 666 N N . SER A 1 79 ? -27.733 10.287 31.446 1.00 43.53 79 SER A N 1
ATOM 667 C CA . SER A 1 79 ? -26.422 9.678 31.160 1.00 43.53 79 SER A CA 1
ATOM 668 C C . SER A 1 79 ? -26.097 9.306 29.705 1.00 43.53 79 SER A C 1
ATOM 670 O O . SER A 1 79 ? -25.981 8.136 29.353 1.00 43.53 79 SER A O 1
A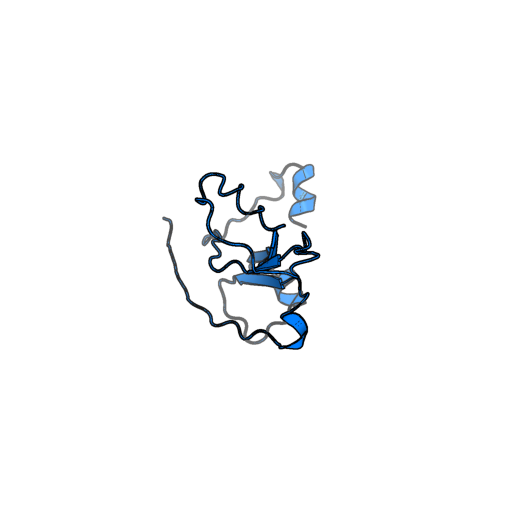TOM 672 N N . LYS A 1 80 ? -25.764 10.312 28.893 1.00 46.88 80 LYS A N 1
ATOM 673 C CA . LYS A 1 80 ? -24.717 10.175 27.863 1.00 46.88 80 LYS A CA 1
ATOM 674 C C . LYS A 1 80 ? -23.711 11.316 27.995 1.00 46.88 80 LYS A C 1
ATOM 676 O O . LYS A 1 80 ? -23.498 12.111 27.089 1.00 46.88 80 LYS A O 1
ATOM 681 N N . GLY A 1 81 ? -23.114 11.419 29.183 1.00 44.62 81 GLY A N 1
ATOM 682 C CA . GLY A 1 81 ? -21.895 12.199 29.344 1.00 44.62 81 GLY A CA 1
ATOM 683 C C . GLY A 1 81 ? -20.823 11.634 28.413 1.00 44.62 81 GLY A C 1
ATOM 684 O O . GLY A 1 81 ? -20.655 10.419 28.346 1.00 44.62 81 GLY A O 1
ATOM 685 N N . ARG A 1 82 ? -20.109 12.516 27.705 1.00 48.06 82 ARG A N 1
ATOM 686 C CA . ARG A 1 82 ? -18.949 12.172 26.868 1.00 48.06 82 ARG A CA 1
ATOM 687 C C . ARG A 1 82 ? -19.255 11.218 25.700 1.00 48.06 82 ARG A C 1
ATOM 689 O O . ARG A 1 82 ? -18.599 10.191 25.556 1.00 48.06 82 ARG A O 1
ATOM 696 N N . HIS A 1 83 ? -20.126 11.606 24.764 1.00 51.00 83 HIS A N 1
ATOM 697 C CA . HIS A 1 83 ? -19.874 11.209 23.369 1.00 51.00 83 HIS A CA 1
ATOM 698 C C . HIS A 1 83 ? -18.690 12.035 22.868 1.00 51.00 83 HIS A C 1
ATOM 700 O O . HIS A 1 83 ? -18.823 13.070 22.232 1.00 51.00 83 HIS A O 1
ATOM 706 N N . LEU A 1 84 ? -17.514 11.610 23.319 1.00 54.19 84 LEU A N 1
ATOM 707 C CA . LEU A 1 84 ? -16.234 12.163 22.942 1.00 54.19 84 LEU A CA 1
ATOM 708 C C . LEU A 1 84 ? -16.102 12.075 21.423 1.00 54.19 84 LEU A C 1
ATOM 710 O O . LEU A 1 84 ? -16.407 11.044 20.823 1.00 54.19 84 LEU A O 1
ATOM 714 N N . THR A 1 85 ? -15.572 13.151 20.864 1.00 60.97 85 THR A N 1
ATOM 715 C CA . THR A 1 85 ? -14.909 13.336 19.569 1.00 60.97 85 THR A CA 1
ATOM 716 C C . THR A 1 85 ? -13.765 12.334 19.327 1.00 60.97 85 THR A C 1
ATOM 718 O O . THR A 1 85 ? -12.681 12.691 18.870 1.00 60.97 85 THR A O 1
ATOM 721 N N . LEU A 1 86 ? -13.962 11.060 19.669 1.00 67.25 86 LEU A N 1
ATOM 722 C CA . LEU A 1 86 ? -12.985 10.008 19.458 1.00 67.25 86 LEU A CA 1
ATOM 723 C C . LEU A 1 86 ? -12.942 9.702 17.958 1.00 67.25 86 LEU A C 1
ATOM 725 O O . LEU A 1 86 ? -13.979 9.379 17.373 1.00 67.25 86 LEU A O 1
ATOM 729 N N . PRO A 1 87 ? -11.768 9.812 17.317 1.00 66.62 87 PRO A N 1
ATOM 730 C CA . PRO A 1 87 ? -11.627 9.461 15.916 1.00 66.62 87 PRO A CA 1
ATOM 731 C C . PRO A 1 87 ? -11.925 7.971 15.730 1.00 66.62 87 PRO A C 1
ATOM 733 O O . PRO A 1 87 ? -11.376 7.125 16.437 1.00 66.62 87 PRO A O 1
ATOM 736 N N . VAL A 1 88 ? -12.782 7.653 14.760 1.00 73.12 88 VAL A N 1
ATOM 737 C CA . VAL A 1 88 ? -13.107 6.272 14.389 1.00 73.12 88 VAL A CA 1
ATOM 738 C C . VAL A 1 88 ? -12.236 5.860 13.204 1.00 73.12 88 VAL A C 1
ATOM 740 O O . VAL A 1 88 ? -11.951 6.655 12.300 1.00 73.12 88 VAL A O 1
ATOM 743 N N . THR A 1 89 ? -11.775 4.612 13.217 1.00 76.38 89 THR A N 1
ATOM 744 C CA . THR A 1 89 ? -11.001 4.015 12.129 1.00 76.38 89 THR A CA 1
ATOM 745 C C . THR A 1 89 ? -11.927 3.412 11.080 1.00 76.38 89 THR A C 1
ATOM 747 O O . THR A 1 89 ? -12.701 2.498 11.352 1.00 76.38 89 THR A O 1
ATOM 750 N N . HIS A 1 90 ? -11.809 3.887 9.843 1.00 81.38 90 HIS A N 1
ATOM 751 C CA . HIS A 1 90 ? -12.494 3.316 8.686 1.00 81.38 90 HIS A CA 1
ATOM 752 C C . HIS A 1 90 ? -11.501 2.581 7.790 1.00 81.38 90 HIS A C 1
ATOM 754 O O . HIS A 1 90 ? -10.373 3.039 7.594 1.00 81.38 90 HIS A O 1
ATOM 760 N N . ILE A 1 91 ? -11.926 1.453 7.220 1.00 82.88 91 ILE A N 1
ATOM 761 C CA . ILE A 1 91 ? -11.144 0.682 6.248 1.00 82.88 91 ILE A CA 1
ATOM 762 C C . ILE A 1 91 ? -11.701 0.950 4.853 1.00 82.88 91 ILE A C 1
ATOM 764 O O . ILE A 1 91 ? -12.905 0.839 4.621 1.00 82.88 91 ILE A O 1
ATOM 768 N N . LYS A 1 92 ? -10.823 1.289 3.909 1.00 84.62 92 LYS A N 1
ATOM 769 C CA . LYS A 1 92 ? -11.179 1.442 2.498 1.00 84.62 92 LYS A CA 1
ATOM 770 C C . LYS A 1 92 ? -11.589 0.090 1.914 1.00 84.62 92 LYS A C 1
ATOM 772 O O . LYS A 1 92 ? -10.782 -0.831 1.858 1.00 84.62 92 LYS A O 1
ATOM 777 N N . SER A 1 93 ? -12.832 0.001 1.447 1.00 83.19 93 SER A N 1
ATOM 778 C CA . SER A 1 93 ? -13.399 -1.204 0.825 1.00 83.19 93 SER A CA 1
ATOM 779 C C . SER A 1 93 ? -13.031 -1.363 -0.650 1.00 83.19 93 SER A C 1
ATOM 781 O O . SER A 1 93 ? -13.065 -2.469 -1.180 1.00 83.19 93 SER A O 1
ATOM 783 N N . ARG A 1 94 ? -12.691 -0.262 -1.328 1.00 86.19 94 ARG A N 1
ATO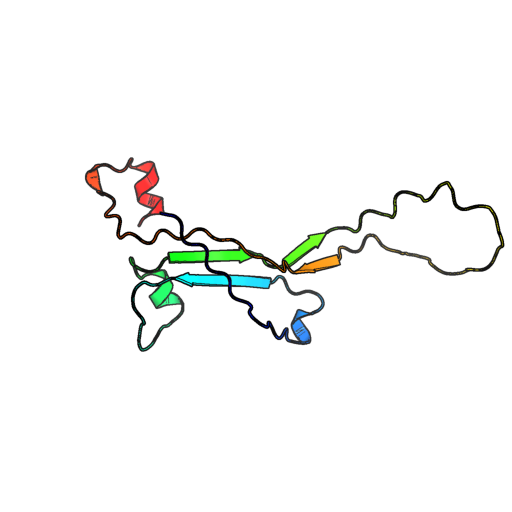M 784 C CA . ARG A 1 94 ? -12.321 -0.246 -2.744 1.00 86.19 94 ARG A CA 1
ATOM 785 C C . ARG A 1 94 ? -10.971 0.421 -2.919 1.00 86.19 94 ARG A C 1
ATOM 787 O O . ARG A 1 94 ? -10.741 1.517 -2.405 1.00 86.19 94 ARG A O 1
ATOM 794 N N . LEU A 1 95 ? -10.106 -0.242 -3.673 1.00 84.56 95 LEU A N 1
ATOM 795 C CA . LEU A 1 95 ? -8.821 0.287 -4.085 1.00 84.56 95 LEU A CA 1
ATOM 796 C C . LEU A 1 95 ? -8.724 0.239 -5.605 1.00 84.56 95 LEU A C 1
ATOM 798 O O . LEU A 1 95 ? -8.929 -0.809 -6.209 1.00 84.56 95 LEU A O 1
ATOM 802 N N . THR A 1 96 ? -8.357 1.374 -6.185 1.00 85.38 96 THR A N 1
ATOM 803 C CA . THR A 1 96 ? -8.059 1.504 -7.608 1.00 85.38 96 THR A CA 1
ATOM 804 C C . THR A 1 96 ? -6.585 1.840 -7.744 1.00 85.38 96 THR A C 1
ATOM 806 O O . THR A 1 96 ? -6.085 2.728 -7.053 1.00 85.38 96 THR A O 1
ATOM 809 N N . PHE A 1 97 ? -5.893 1.133 -8.625 1.00 80.94 97 PHE A N 1
ATOM 810 C CA . PHE A 1 97 ? -4.518 1.428 -8.995 1.00 80.94 97 PHE A CA 1
ATOM 811 C C . PHE A 1 97 ? -4.381 1.300 -10.507 1.00 80.94 97 PHE A C 1
ATOM 813 O O . PHE A 1 97 ? -5.092 0.518 -11.139 1.00 80.94 97 PHE A O 1
ATOM 820 N N . ASN A 1 98 ? -3.476 2.091 -11.071 1.00 79.69 98 ASN A N 1
ATOM 821 C CA . ASN A 1 98 ? -3.179 2.071 -12.493 1.00 79.69 98 ASN A CA 1
ATOM 822 C C . ASN A 1 98 ? -1.895 1.281 -12.703 1.00 79.69 98 ASN A C 1
ATOM 824 O O . ASN A 1 98 ? -0.923 1.466 -11.971 1.00 79.69 98 ASN A O 1
ATOM 828 N N . VAL A 1 99 ? -1.913 0.402 -13.696 1.00 75.19 99 VAL A N 1
ATOM 829 C CA . VAL A 1 99 ? -0.780 -0.441 -14.060 1.00 75.19 99 VAL A CA 1
ATOM 830 C C . VAL A 1 99 ? -0.372 -0.097 -15.476 1.00 75.19 99 VAL A C 1
ATOM 832 O O . VAL A 1 99 ? -1.221 -0.073 -16.368 1.00 75.19 99 VAL A O 1
ATOM 835 N N . MET A 1 100 ? 0.923 0.122 -15.678 1.00 72.81 100 MET A N 1
ATOM 836 C CA . MET A 1 100 ? 1.500 0.141 -17.013 1.00 72.81 100 MET A CA 1
ATOM 837 C C . MET A 1 100 ? 1.855 -1.293 -17.406 1.00 72.81 100 MET A C 1
ATOM 839 O O . MET A 1 100 ? 2.546 -1.986 -16.665 1.00 72.81 100 MET A O 1
ATOM 843 N N . THR A 1 101 ? 1.310 -1.761 -18.525 1.00 72.31 101 THR A N 1
ATOM 844 C CA . THR A 1 101 ? 1.478 -3.146 -18.998 1.00 72.31 101 THR A CA 1
ATOM 845 C C . THR A 1 101 ? 2.633 -3.316 -19.976 1.00 72.31 101 THR A C 1
ATOM 847 O O . THR A 1 101 ? 2.970 -4.444 -20.313 1.00 72.31 101 THR A O 1
ATOM 850 N N . GLU A 1 102 ? 3.184 -2.213 -20.473 1.00 72.44 102 GLU A N 1
ATOM 851 C CA . GLU A 1 102 ? 4.227 -2.201 -21.494 1.00 72.44 102 GLU A CA 1
ATOM 852 C C . GLU A 1 102 ? 5.592 -1.969 -20.849 1.00 72.44 102 GLU A C 1
ATOM 854 O O . GLU A 1 102 ? 5.726 -1.149 -19.936 1.00 72.44 102 GLU A O 1
ATOM 859 N N . ASP A 1 103 ? 6.598 -2.685 -21.347 1.00 68.56 103 ASP A N 1
ATOM 860 C CA . ASP A 1 103 ? 7.991 -2.496 -20.961 1.00 68.56 103 ASP A CA 1
ATOM 861 C C . ASP A 1 103 ? 8.498 -1.209 -21.629 1.00 68.56 103 ASP A C 1
ATOM 863 O O . ASP A 1 103 ? 8.831 -1.191 -22.814 1.00 68.56 103 ASP A O 1
ATOM 867 N N . VAL A 1 104 ? 8.498 -0.099 -20.887 1.00 68.19 104 VAL A N 1
ATOM 868 C CA . VAL A 1 104 ? 9.043 1.175 -21.371 1.00 68.19 104 VAL A CA 1
ATOM 869 C C . VAL A 1 104 ? 10.479 1.303 -20.894 1.00 68.19 104 VAL A C 1
ATOM 871 O O . VAL A 1 104 ? 10.747 1.488 -19.707 1.00 68.19 104 VAL A O 1
ATOM 874 N N . GLU A 1 105 ? 11.407 1.248 -21.841 1.00 71.06 105 GLU A N 1
ATOM 875 C CA . GLU A 1 105 ? 12.800 1.590 -21.597 1.00 71.06 105 GLU A CA 1
ATOM 876 C C . GLU A 1 105 ? 12.926 3.114 -21.504 1.00 71.06 105 GLU A C 1
ATOM 878 O O . GLU A 1 105 ? 12.782 3.836 -22.491 1.00 71.06 105 GLU A O 1
ATOM 883 N N . LEU A 1 106 ? 13.162 3.621 -20.294 1.00 69.38 106 LEU A N 1
ATOM 884 C CA . LEU A 1 106 ? 13.440 5.038 -20.079 1.00 69.38 106 LEU A CA 1
ATOM 885 C C . LEU A 1 106 ? 14.895 5.327 -20.481 1.00 69.38 106 LEU A C 1
ATOM 887 O O . LEU A 1 106 ? 15.816 4.817 -19.834 1.00 69.38 106 LEU A O 1
ATOM 891 N N . PRO A 1 107 ? 15.144 6.149 -21.518 1.00 73.00 107 PRO A N 1
ATOM 892 C CA . PRO A 1 107 ? 16.502 6.458 -21.934 1.00 73.00 107 PRO A CA 1
ATOM 893 C C . PRO A 1 107 ? 17.205 7.303 -20.867 1.00 73.00 107 PRO A C 1
ATOM 895 O O . PRO A 1 107 ? 16.904 8.483 -20.685 1.00 73.00 107 PRO A O 1
ATOM 898 N N . GLN A 1 108 ? 18.185 6.704 -20.188 1.00 69.62 108 GLN A N 1
ATOM 899 C CA . GLN A 1 108 ? 18.935 7.334 -19.093 1.00 69.62 108 GLN A CA 1
ATOM 900 C C . GLN A 1 108 ? 19.605 8.655 -19.504 1.00 69.62 108 GLN A C 1
ATOM 902 O O . GLN A 1 108 ? 19.679 9.583 -18.707 1.00 69.62 108 GLN A O 1
ATOM 907 N N . TYR A 1 109 ? 20.037 8.768 -20.764 1.00 75.06 109 TYR A N 1
ATOM 908 C CA . TYR A 1 109 ? 20.708 9.958 -21.298 1.00 75.06 109 TYR A CA 1
ATOM 909 C C . TYR A 1 109 ? 19.783 11.148 -21.578 1.00 75.06 109 TYR A C 1
ATOM 911 O O . TYR A 1 109 ? 20.263 12.273 -21.690 1.00 75.06 109 TYR A O 1
ATOM 919 N N . HIS A 1 110 ? 18.474 10.922 -21.698 1.00 78.56 110 HIS A N 1
ATOM 920 C CA . HIS A 1 110 ? 17.500 11.982 -21.983 1.00 78.56 110 HIS A CA 1
ATOM 921 C C . HIS A 1 110 ? 16.706 12.407 -20.745 1.00 78.56 110 HIS A C 1
ATOM 923 O O . HIS A 1 110 ? 15.815 13.252 -20.841 1.00 78.56 110 HIS A O 1
ATOM 929 N N . LEU A 1 111 ? 17.019 11.834 -19.582 1.00 83.75 111 LEU A N 1
ATOM 930 C CA . LEU A 1 111 ? 16.380 12.191 -18.329 1.00 83.75 111 LEU A CA 1
ATOM 931 C C . LEU A 1 111 ? 17.059 13.423 -17.715 1.00 83.75 111 LEU A C 1
ATOM 933 O O . LEU A 1 111 ? 18.282 13.437 -17.560 1.00 83.75 111 LEU A O 1
ATOM 937 N N . PRO A 1 112 ? 16.281 14.446 -17.327 1.00 86.56 112 PRO A N 1
ATOM 938 C CA . PRO A 1 112 ? 16.784 15.551 -16.529 1.00 86.56 112 PRO A CA 1
ATOM 939 C C . PRO A 1 112 ? 17.507 15.039 -15.272 1.00 86.56 112 PRO A C 1
ATOM 941 O O . PRO A 1 112 ? 17.000 14.113 -14.623 1.00 86.56 112 PRO A O 1
ATOM 944 N N . PRO A 1 113 ? 18.658 15.625 -14.892 1.00 83.31 113 PRO A N 1
ATOM 945 C CA . PRO A 1 113 ? 19.444 15.187 -13.736 1.00 83.31 113 PRO A CA 1
ATOM 946 C C . PRO A 1 113 ? 18.644 15.117 -12.428 1.00 83.31 113 PRO A C 1
ATOM 948 O O . PRO A 1 113 ? 18.939 14.298 -11.556 1.00 83.31 113 PRO A O 1
ATOM 951 N N . GLU A 1 114 ? 17.611 15.948 -12.289 1.00 84.06 114 GLU A N 1
ATOM 952 C CA . GLU A 1 114 ? 16.720 15.984 -11.130 1.00 84.06 114 GLU A CA 1
ATOM 953 C C . GLU A 1 114 ? 15.892 14.700 -10.993 1.00 84.06 114 GLU A C 1
ATOM 955 O O . GLU A 1 114 ? 15.600 14.269 -9.876 1.00 84.06 114 GLU A O 1
ATOM 960 N N . LEU A 1 115 ? 15.534 14.072 -12.119 1.00 81.44 115 LEU A N 1
ATOM 961 C CA . LEU A 1 115 ? 14.706 12.868 -12.149 1.00 81.44 115 LEU A CA 1
ATOM 962 C C . LEU A 1 115 ? 15.517 11.588 -11.965 1.00 81.44 115 LEU A C 1
ATOM 964 O O . LEU A 1 115 ? 14.964 10.609 -11.478 1.00 81.44 115 LEU A O 1
ATOM 968 N N . VAL A 1 116 ? 16.818 11.592 -12.273 1.00 78.12 116 VAL A N 1
ATOM 969 C CA . VAL A 1 116 ? 17.698 10.408 -12.164 1.00 78.12 116 VAL A CA 1
ATOM 970 C C . VAL A 1 116 ? 17.675 9.803 -10.752 1.00 78.12 116 VAL A C 1
ATOM 972 O O . VAL A 1 116 ? 17.672 8.584 -10.588 1.00 78.12 116 VAL A O 1
ATOM 975 N N . ARG A 1 117 ? 17.561 10.647 -9.719 1.00 75.31 117 ARG A N 1
ATOM 976 C CA . ARG A 1 117 ? 17.473 10.225 -8.309 1.00 75.31 117 ARG A CA 1
ATOM 977 C C . ARG A 1 117 ? 16.188 9.478 -7.945 1.00 75.31 117 ARG A C 1
ATOM 979 O O . ARG A 1 117 ? 16.134 8.880 -6.880 1.00 75.31 117 ARG A O 1
ATOM 986 N N . LEU A 1 118 ? 15.146 9.567 -8.770 1.00 72.62 118 LEU A N 1
ATOM 987 C CA . LEU A 1 118 ? 13.859 8.906 -8.528 1.00 72.62 118 LEU A CA 1
ATOM 988 C C . LEU A 1 118 ? 13.791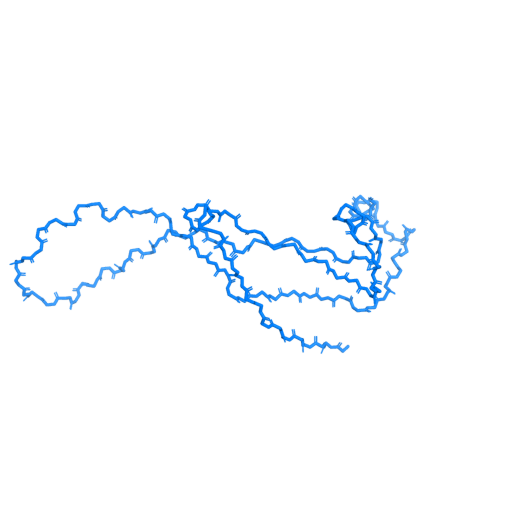 7.504 -9.149 1.00 72.62 118 LEU A C 1
ATOM 990 O O . LEU A 1 118 ? 12.825 6.786 -8.909 1.00 72.62 118 LEU A O 1
ATOM 994 N N . ILE A 1 119 ? 14.791 7.143 -9.955 1.00 66.50 119 ILE A N 1
ATOM 995 C CA . ILE A 1 119 ? 14.835 5.916 -10.764 1.00 66.50 119 ILE A CA 1
ATOM 996 C C . ILE A 1 119 ? 16.019 5.009 -10.392 1.00 66.50 119 ILE A C 1
ATOM 998 O O . ILE A 1 119 ? 16.026 3.852 -10.800 1.00 66.50 119 ILE A O 1
ATOM 1002 N N . THR A 1 120 ? 17.009 5.538 -9.661 1.00 54.09 120 THR A N 1
ATOM 1003 C CA . THR A 1 120 ? 18.195 4.814 -9.160 1.00 54.09 120 THR A CA 1
ATOM 1004 C C . THR A 1 120 ? 17.969 4.382 -7.718 1.00 54.09 120 THR A C 1
ATOM 1006 O O . THR A 1 120 ? 18.344 3.241 -7.375 1.00 54.09 120 THR A O 1
#

Radius of gyration: 23.83 Å; chains: 1; bounding box: 62×40×56 Å